Protein AF-A0A242K3L4-F1 (afdb_monomer_lite)

pLDDT: mean 84.16, std 8.37, range [56.06, 94.12]

Secondary structure (DSSP, 8-state):
--HHHHHHHHHTTHHHHHHHHTS----HHHHHHHHHHHHHHHHHHHHH---HHHHHHHHHHHHHHHHHHHHHHHHTSTT-----TTHHHHHHTTHHHHHHHHHHHHHHHHHHH-

Sequence (114 aa):
MNFSDYKKRLDEHSPFIEALHEKWIFDIDLFEQYLADCRGLIRLIKREGPSSQTKELVCQIIDIFEYTLLTFFYHLKENDLSTIKNYEELVEKDYFETLEYGIRQLSKELIMAI

Organism: NCBI:txid1834193

Radius of gyration: 14.78 Å; chains: 1; bounding box: 43×24×40 Å

Foldseek 3Di:
DALVVLVVVVVVLVVQVCCCPVVLEHDPVSVVVVLVSLVVLLVNCVVPPDDPSLVVVLVVLLVVLVVVVVLVVLCPDPDRPRPSPCVVVCVVVVVVVVSVVSSVVSNVSSVVSD

Structure (mmCIF, N/CA/C/O backbone):
data_AF-A0A242K3L4-F1
#
_entry.id   AF-A0A242K3L4-F1
#
loop_
_atom_site.group_PDB
_atom_site.id
_atom_site.type_symbol
_atom_site.label_atom_id
_atom_site.label_alt_id
_atom_site.label_comp_id
_atom_site.label_asym_id
_atom_site.label_entity_id
_atom_site.label_seq_id
_atom_site.pdbx_PDB_ins_code
_atom_site.Cartn_x
_atom_site.Cartn_y
_atom_site.Cartn_z
_atom_site.occupancy
_atom_site.B_iso_or_equiv
_atom_site.auth_seq_id
_atom_site.auth_comp_id
_atom_site.auth_asym_id
_atom_site.auth_atom_id
_atom_site.pdbx_PDB_model_num
ATOM 1 N N . MET A 1 1 ? -17.917 -6.241 8.202 1.00 67.56 1 MET A N 1
ATOM 2 C CA . MET A 1 1 ? -16.449 -6.301 8.269 1.00 67.56 1 MET A CA 1
ATOM 3 C C . MET A 1 1 ? -15.997 -5.403 9.403 1.00 67.56 1 MET A C 1
ATOM 5 O O . MET A 1 1 ? -16.412 -4.245 9.422 1.00 67.56 1 MET A O 1
ATOM 9 N N . ASN A 1 2 ? -15.275 -5.970 10.365 1.00 79.56 2 ASN A N 1
ATOM 10 C CA . ASN A 1 2 ? -14.765 -5.315 11.575 1.00 79.56 2 ASN A CA 1
ATOM 11 C C . ASN A 1 2 ? -13.240 -5.072 11.461 1.00 79.56 2 ASN A C 1
ATOM 13 O O . ASN A 1 2 ? -12.636 -5.391 10.437 1.00 79.56 2 ASN A O 1
ATOM 17 N N . PHE A 1 3 ? -12.598 -4.515 12.494 1.00 79.69 3 PHE A N 1
ATOM 18 C CA . PHE A 1 3 ? -11.151 -4.239 12.471 1.00 79.69 3 PHE A CA 1
ATOM 19 C C . PHE A 1 3 ? -10.274 -5.499 12.392 1.00 79.69 3 PHE A C 1
ATOM 21 O O . PHE A 1 3 ? -9.214 -5.463 11.772 1.00 79.69 3 PHE A O 1
ATOM 28 N N . SER A 1 4 ? -10.716 -6.619 12.972 1.00 80.56 4 SER A N 1
ATOM 29 C CA . SER A 1 4 ? -9.999 -7.897 12.885 1.00 80.56 4 SER A CA 1
ATOM 30 C C . SER A 1 4 ? -9.985 -8.443 11.458 1.00 80.56 4 SER A C 1
ATOM 32 O O . SER A 1 4 ? -8.972 -8.987 11.028 1.00 80.56 4 SER A O 1
ATOM 34 N N . ASP A 1 5 ? -11.082 -8.271 10.717 1.00 80.94 5 ASP A N 1
ATOM 35 C CA . ASP A 1 5 ? -11.159 -8.665 9.309 1.00 80.94 5 ASP A CA 1
ATOM 36 C C . ASP A 1 5 ? -10.180 -7.846 8.449 1.00 80.94 5 ASP A C 1
ATOM 38 O O . ASP A 1 5 ? -9.535 -8.396 7.561 1.00 80.94 5 ASP A O 1
ATOM 42 N N . TYR A 1 6 ? -10.025 -6.543 8.725 1.00 78.50 6 TYR A N 1
ATOM 43 C CA . TYR A 1 6 ? -9.046 -5.705 8.019 1.00 78.50 6 TYR A CA 1
ATOM 44 C C . TYR A 1 6 ? -7.606 -6.044 8.387 1.00 78.50 6 TYR A C 1
ATOM 46 O O . TYR A 1 6 ? -6.772 -6.075 7.493 1.00 78.50 6 TYR A O 1
ATOM 54 N N . LYS A 1 7 ? -7.315 -6.342 9.661 1.00 77.75 7 LYS A N 1
ATOM 55 C CA . LYS A 1 7 ? -5.986 -6.827 10.062 1.00 77.75 7 LYS A CA 1
ATOM 56 C C . LYS A 1 7 ? -5.612 -8.080 9.272 1.00 77.75 7 LYS A C 1
ATOM 58 O O . LYS A 1 7 ? -4.569 -8.110 8.640 1.00 77.75 7 LYS A O 1
ATOM 63 N N . LYS A 1 8 ? -6.529 -9.049 9.204 1.00 81.44 8 LYS A N 1
ATOM 64 C CA . LYS A 1 8 ? -6.327 -10.270 8.422 1.00 81.44 8 LYS A CA 1
ATOM 65 C C . LYS A 1 8 ? -6.102 -9.981 6.935 1.00 81.44 8 LYS A C 1
ATOM 67 O O . LYS A 1 8 ? -5.209 -10.568 6.348 1.00 81.44 8 LYS A O 1
ATOM 72 N N . ARG A 1 9 ? -6.874 -9.073 6.331 1.00 76.19 9 ARG A N 1
ATOM 73 C CA . ARG A 1 9 ? -6.670 -8.687 4.925 1.00 76.19 9 ARG A CA 1
ATOM 74 C C . ARG A 1 9 ? -5.332 -7.990 4.689 1.00 76.19 9 ARG A C 1
ATOM 76 O O . ARG A 1 9 ? -4.706 -8.243 3.675 1.00 76.19 9 ARG A O 1
ATOM 83 N N . LEU A 1 10 ? -4.882 -7.138 5.610 1.00 70.94 10 LEU A N 1
ATOM 84 C CA . LEU A 1 10 ? -3.555 -6.516 5.536 1.00 70.94 10 LEU A CA 1
ATOM 85 C C . LEU A 1 10 ? -2.443 -7.566 5.652 1.00 70.94 10 LEU A C 1
ATOM 87 O O . LEU A 1 10 ? -1.493 -7.516 4.878 1.00 70.94 10 LEU A O 1
ATOM 91 N N . ASP A 1 11 ? -2.607 -8.568 6.517 1.00 74.38 11 ASP A N 1
ATOM 92 C CA . ASP A 1 11 ? -1.695 -9.716 6.581 1.00 74.38 11 ASP A CA 1
ATOM 93 C C . ASP A 1 11 ? -1.745 -10.554 5.282 1.00 74.38 11 ASP A C 1
ATOM 95 O O . ASP A 1 11 ? -0.719 -11.037 4.804 1.00 74.38 11 ASP A O 1
ATOM 99 N N . GLU A 1 12 ? -2.920 -10.681 4.653 1.00 73.19 12 GLU A N 1
ATOM 100 C CA . GLU A 1 12 ? -3.102 -11.318 3.337 1.00 73.19 12 GLU A CA 1
ATOM 101 C C . GLU A 1 12 ? -2.429 -10.541 2.192 1.00 73.19 12 GLU A C 1
ATOM 103 O O . GLU A 1 12 ? -2.263 -11.113 1.118 1.00 73.19 12 GLU A O 1
ATOM 108 N N . HIS A 1 13 ? -1.990 -9.294 2.414 1.00 66.06 13 HIS A N 1
ATOM 109 C CA . HIS A 1 13 ? -1.170 -8.511 1.477 1.00 66.06 13 HIS A CA 1
ATOM 110 C C . HIS A 1 13 ? 0.342 -8.716 1.661 1.00 66.06 13 HIS A C 1
ATOM 112 O O . HIS A 1 13 ? 1.136 -8.146 0.910 1.00 66.06 13 HIS A O 1
ATOM 118 N N . SER A 1 14 ? 0.758 -9.611 2.567 1.00 66.69 14 SER A N 1
ATOM 119 C CA . SER A 1 14 ? 2.124 -10.160 2.605 1.00 66.69 14 SER A CA 1
ATOM 120 C C . SER A 1 14 ? 2.670 -10.571 1.222 1.00 66.69 14 SER A C 1
ATOM 122 O O . SER A 1 14 ? 3.858 -10.354 0.998 1.00 66.69 14 SER A O 1
ATOM 124 N N . PRO A 1 15 ? 1.872 -11.095 0.265 1.00 73.88 15 PRO A N 1
ATOM 125 C CA . PRO A 1 15 ? 2.342 -11.407 -1.083 1.00 73.88 15 PRO A CA 1
ATOM 126 C C . PRO A 1 15 ? 2.788 -10.190 -1.908 1.00 73.88 15 PRO A C 1
ATOM 128 O O . PRO A 1 15 ? 3.694 -10.344 -2.722 1.00 73.88 15 PRO A O 1
ATOM 131 N N . PHE A 1 16 ? 2.214 -8.992 -1.708 1.00 82.12 16 PHE A N 1
ATOM 132 C CA . PHE A 1 16 ? 2.686 -7.769 -2.380 1.00 82.12 16 PHE A CA 1
ATOM 133 C C . PHE A 1 16 ? 4.081 -7.384 -1.879 1.00 82.12 16 PHE A C 1
ATOM 135 O O . PHE A 1 16 ? 4.994 -7.169 -2.675 1.00 82.12 16 PHE A O 1
ATOM 142 N N . ILE A 1 17 ? 4.262 -7.354 -0.555 1.00 82.88 17 ILE A N 1
ATOM 143 C CA . ILE A 1 17 ? 5.559 -7.043 0.057 1.00 82.88 17 ILE A CA 1
ATOM 144 C C . ILE A 1 17 ? 6.592 -8.115 -0.288 1.00 82.88 17 ILE A C 1
ATOM 146 O O . ILE A 1 17 ? 7.721 -7.775 -0.617 1.00 82.88 17 ILE A O 1
ATOM 150 N N . GLU A 1 18 ? 6.210 -9.393 -0.294 1.00 83.94 18 GLU A N 1
ATOM 151 C CA . GLU A 1 18 ? 7.073 -10.491 -0.741 1.00 83.94 18 GLU A CA 1
ATOM 152 C C . GLU A 1 18 ? 7.472 -10.324 -2.216 1.00 83.94 18 GLU A C 1
ATOM 154 O O . GLU A 1 18 ? 8.644 -10.469 -2.562 1.00 83.94 18 GLU A O 1
ATOM 159 N N . ALA A 1 19 ? 6.527 -9.995 -3.103 1.00 84.25 19 ALA A N 1
ATOM 160 C CA . ALA A 1 19 ? 6.823 -9.756 -4.514 1.00 84.25 19 ALA A CA 1
ATOM 161 C C . ALA A 1 19 ? 7.805 -8.590 -4.699 1.00 84.25 19 ALA A C 1
ATOM 163 O O . ALA A 1 19 ? 8.770 -8.715 -5.460 1.00 84.25 19 ALA A O 1
ATOM 164 N N . LEU A 1 20 ? 7.609 -7.500 -3.957 1.00 86.31 20 LEU A N 1
ATOM 165 C CA . LEU A 1 20 ? 8.470 -6.327 -4.028 1.00 86.31 20 LEU A CA 1
ATOM 166 C C . LEU A 1 20 ? 9.860 -6.585 -3.422 1.00 86.31 20 LEU A C 1
ATOM 168 O O . LEU A 1 20 ? 10.858 -6.231 -4.044 1.00 86.31 20 LEU A O 1
ATOM 172 N N . HIS A 1 21 ? 9.934 -7.230 -2.255 1.00 84.38 21 HIS A N 1
ATOM 173 C CA . HIS A 1 21 ? 11.173 -7.435 -1.496 1.00 84.38 21 HIS A CA 1
ATOM 174 C C . HIS A 1 21 ? 12.021 -8.601 -2.018 1.00 84.38 21 HIS A C 1
ATOM 176 O O . HIS A 1 21 ? 13.222 -8.457 -2.224 1.00 84.38 21 HIS A O 1
ATOM 182 N N . GLU A 1 22 ? 11.405 -9.763 -2.247 1.00 82.62 22 GLU A N 1
ATOM 183 C CA . GLU A 1 22 ? 12.125 -11.000 -2.580 1.00 82.62 22 GLU A CA 1
ATOM 184 C C . GLU A 1 22 ? 12.292 -11.167 -4.090 1.00 82.62 22 GLU A C 1
ATOM 186 O O . GLU A 1 22 ? 13.316 -11.643 -4.590 1.00 82.62 22 GLU A O 1
ATOM 191 N N . LYS A 1 23 ? 11.254 -10.801 -4.849 1.00 86.06 23 LYS A N 1
ATOM 192 C CA . LYS A 1 23 ? 11.212 -11.031 -6.301 1.00 86.06 23 LYS A CA 1
ATOM 193 C C . LYS A 1 23 ? 11.597 -9.791 -7.091 1.00 86.06 23 LYS A C 1
ATOM 195 O O . LYS A 1 23 ? 11.870 -9.945 -8.288 1.00 86.06 23 LYS A O 1
ATOM 200 N N . TRP A 1 24 ? 11.670 -8.629 -6.440 1.00 86.38 24 TRP A N 1
ATOM 201 C CA . TRP A 1 24 ? 11.903 -7.329 -7.062 1.00 86.38 24 TRP A CA 1
ATOM 202 C C . TRP A 1 24 ? 10.898 -7.043 -8.181 1.00 86.38 24 TRP A C 1
ATOM 204 O O . TRP A 1 24 ? 11.266 -6.568 -9.250 1.00 86.38 24 TRP A O 1
ATOM 214 N N . ILE A 1 25 ? 9.632 -7.410 -7.982 1.00 89.62 25 ILE A N 1
ATOM 215 C CA . ILE A 1 25 ? 8.543 -7.178 -8.937 1.00 89.62 25 ILE A CA 1
ATOM 216 C C . ILE A 1 25 ? 7.476 -6.350 -8.243 1.00 89.62 25 ILE A C 1
ATOM 218 O O . ILE A 1 25 ? 7.022 -6.697 -7.155 1.00 89.62 25 ILE A O 1
ATOM 222 N N . PHE A 1 26 ? 7.049 -5.278 -8.901 1.00 89.81 26 PHE A N 1
ATOM 223 C CA . PHE A 1 26 ? 5.908 -4.510 -8.444 1.00 89.81 26 PHE A CA 1
ATOM 224 C C . PHE A 1 26 ? 4.623 -5.057 -9.069 1.00 89.81 26 PHE A C 1
ATOM 226 O O . PHE A 1 26 ? 4.382 -4.876 -10.264 1.00 89.81 26 PHE A O 1
ATOM 233 N N . ASP A 1 27 ? 3.804 -5.735 -8.271 1.00 89.38 27 ASP A N 1
ATOM 234 C CA . ASP A 1 27 ? 2.502 -6.240 -8.703 1.00 89.38 27 ASP A CA 1
ATOM 235 C C . ASP A 1 27 ? 1.435 -5.146 -8.544 1.00 89.38 27 ASP A C 1
ATOM 237 O O . ASP A 1 27 ? 1.023 -4.812 -7.429 1.00 89.38 27 ASP A O 1
ATOM 241 N N . ILE A 1 28 ? 1.027 -4.561 -9.674 1.00 87.75 28 ILE A N 1
ATOM 242 C CA . ILE A 1 28 ? 0.045 -3.470 -9.732 1.00 87.75 28 ILE A CA 1
ATOM 243 C C . ILE A 1 28 ? -1.297 -3.907 -9.143 1.00 87.75 28 ILE A C 1
ATOM 245 O O . ILE A 1 28 ? -1.874 -3.174 -8.342 1.00 87.75 28 ILE A O 1
ATOM 249 N N . ASP A 1 29 ? -1.786 -5.092 -9.510 1.00 87.75 29 ASP A N 1
ATOM 250 C CA . ASP A 1 29 ? -3.125 -5.546 -9.135 1.00 87.75 29 ASP A CA 1
ATOM 251 C C . ASP A 1 29 ? -3.211 -5.774 -7.621 1.00 87.75 29 ASP A C 1
ATOM 253 O O . ASP A 1 29 ? -4.164 -5.335 -6.965 1.00 87.75 29 ASP A O 1
ATOM 257 N N . LEU A 1 30 ? -2.178 -6.397 -7.039 1.00 87.81 30 LEU A N 1
ATOM 258 C CA . LEU A 1 30 ? -2.089 -6.571 -5.589 1.00 87.81 30 LEU A CA 1
ATOM 259 C C . LEU A 1 30 ? -1.979 -5.226 -4.864 1.00 87.81 30 LEU A C 1
ATOM 261 O O . LEU A 1 30 ? -2.634 -5.022 -3.838 1.00 87.81 30 LEU A O 1
ATOM 265 N N . PHE A 1 31 ? -1.201 -4.285 -5.402 1.00 88.44 31 PHE A N 1
ATOM 266 C CA . PHE A 1 31 ? -1.079 -2.962 -4.801 1.00 88.44 31 PHE A CA 1
ATOM 267 C C . PHE A 1 31 ? -2.394 -2.173 -4.854 1.00 88.44 31 PHE A C 1
ATOM 269 O O . PHE A 1 31 ? -2.808 -1.580 -3.858 1.00 88.44 31 PHE A O 1
ATOM 276 N N . GLU A 1 32 ? -3.116 -2.198 -5.972 1.00 87.19 32 GLU A N 1
ATOM 277 C CA . GLU A 1 32 ? -4.423 -1.545 -6.077 1.00 87.19 32 GLU A CA 1
ATOM 278 C C . GLU A 1 32 ? -5.452 -2.155 -5.120 1.00 87.19 32 GLU A C 1
ATOM 280 O O . GLU A 1 32 ? -6.234 -1.425 -4.493 1.00 87.19 32 GLU A O 1
ATOM 285 N N . GLN A 1 33 ? -5.417 -3.478 -4.939 1.00 87.81 33 GLN A N 1
ATOM 286 C CA . GLN A 1 33 ? -6.243 -4.162 -3.951 1.00 87.81 33 GLN A CA 1
ATOM 287 C C . GLN A 1 33 ? -5.889 -3.726 -2.520 1.00 87.81 33 GLN A C 1
ATOM 289 O O . GLN A 1 33 ? -6.790 -3.459 -1.717 1.00 87.81 33 GLN A O 1
ATOM 294 N N . TYR A 1 34 ? -4.599 -3.568 -2.216 1.00 88.69 34 TYR A N 1
ATOM 295 C CA . TYR A 1 34 ? -4.124 -3.029 -0.942 1.00 88.69 34 TYR A CA 1
ATOM 296 C C . TYR A 1 34 ? -4.645 -1.604 -0.685 1.00 88.69 34 TYR A C 1
ATOM 298 O O . TYR A 1 34 ? -5.189 -1.313 0.387 1.00 88.69 34 TYR A O 1
ATOM 306 N N . LEU A 1 35 ? -4.582 -0.715 -1.685 1.00 89.06 35 LEU A N 1
ATOM 307 C CA . LEU A 1 35 ? -5.130 0.645 -1.578 1.00 89.06 35 LEU A CA 1
ATOM 308 C C . LEU A 1 35 ? -6.652 0.640 -1.361 1.00 89.06 35 LEU A C 1
ATOM 310 O O . LEU A 1 35 ? -7.181 1.452 -0.592 1.00 89.06 35 LEU A O 1
ATOM 314 N N . ALA A 1 36 ? -7.380 -0.260 -2.026 1.00 89.00 36 ALA A N 1
ATOM 315 C CA . ALA A 1 36 ? -8.821 -0.409 -1.843 1.00 89.00 36 ALA A CA 1
ATOM 316 C C . ALA A 1 36 ? -9.179 -0.832 -0.407 1.00 89.00 36 ALA A C 1
ATOM 318 O O . ALA A 1 36 ? -10.144 -0.307 0.168 1.00 89.00 36 ALA A O 1
ATOM 319 N N . ASP A 1 37 ? -8.375 -1.707 0.194 1.00 89.06 37 ASP A N 1
ATOM 320 C CA . ASP A 1 37 ? -8.545 -2.152 1.576 1.00 89.06 37 ASP A CA 1
ATOM 321 C C . ASP A 1 37 ? -8.228 -1.043 2.579 1.00 89.06 37 ASP A C 1
ATOM 323 O O . ASP A 1 37 ? -9.012 -0.823 3.507 1.00 89.06 37 ASP A O 1
ATOM 327 N N . CY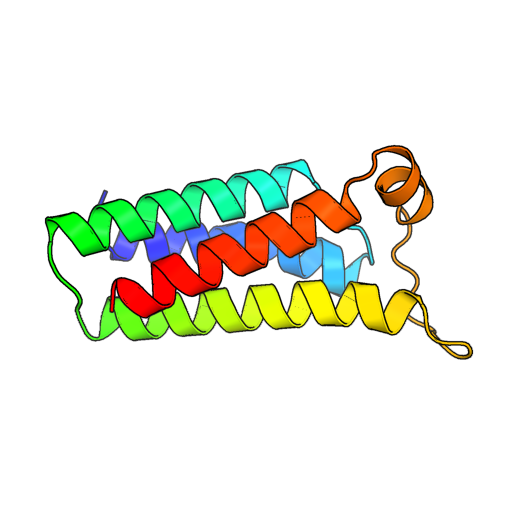S A 1 38 ? -7.186 -0.244 2.332 1.00 90.94 38 CYS A N 1
ATOM 328 C CA . CYS A 1 38 ? -6.895 0.960 3.116 1.00 90.94 38 CYS A CA 1
ATOM 329 C C . CYS A 1 38 ? -8.079 1.947 3.108 1.00 90.94 38 CYS A C 1
ATOM 331 O O . CYS A 1 38 ? -8.498 2.442 4.157 1.00 90.94 38 CYS A O 1
ATOM 333 N N . ARG A 1 39 ? -8.701 2.185 1.942 1.00 91.44 39 ARG A N 1
ATOM 334 C CA . ARG A 1 39 ? -9.930 3.005 1.836 1.00 91.44 39 ARG A CA 1
ATOM 335 C C . ARG A 1 39 ? -11.094 2.397 2.611 1.00 91.44 39 ARG A C 1
ATOM 337 O O . ARG A 1 39 ? -11.911 3.118 3.189 1.00 91.44 39 ARG A O 1
ATOM 344 N N . GLY A 1 40 ? -11.197 1.073 2.605 1.00 90.94 40 GLY A N 1
ATOM 345 C CA . GLY A 1 40 ? -12.160 0.338 3.410 1.00 90.94 40 GLY A CA 1
ATOM 346 C C . GLY A 1 40 ? -11.980 0.590 4.907 1.00 90.94 40 GLY A C 1
ATOM 347 O O . GLY A 1 40 ? -12.959 0.904 5.593 1.00 90.94 40 GLY A O 1
ATOM 348 N N . LEU A 1 41 ? -10.739 0.517 5.389 1.00 91.00 41 LEU A N 1
ATOM 349 C CA . LEU A 1 41 ? -10.385 0.791 6.777 1.00 91.00 41 LEU A CA 1
ATOM 350 C C . LEU A 1 41 ? -10.727 2.236 7.163 1.00 91.00 41 LEU A C 1
ATOM 352 O O . LEU A 1 41 ? -11.380 2.440 8.181 1.00 91.00 41 LEU A O 1
ATOM 356 N N . ILE A 1 42 ? -10.397 3.230 6.330 1.00 92.50 42 ILE A N 1
ATOM 357 C CA . ILE A 1 42 ? -10.761 4.640 6.581 1.00 92.50 42 ILE A CA 1
ATOM 358 C C . ILE A 1 42 ? -12.273 4.792 6.783 1.00 92.50 42 ILE A C 1
ATOM 360 O O . ILE A 1 42 ? -12.717 5.467 7.713 1.00 92.50 42 ILE A O 1
ATOM 364 N N . ARG A 1 43 ? -13.091 4.161 5.929 1.00 93.56 43 ARG A N 1
ATOM 365 C CA . ARG A 1 43 ? -14.557 4.199 6.070 1.00 93.56 43 ARG A CA 1
ATOM 366 C C . ARG A 1 43 ? -15.026 3.558 7.373 1.00 93.56 43 ARG A C 1
ATOM 368 O O . ARG A 1 43 ? -15.965 4.061 7.984 1.00 93.56 43 ARG A O 1
ATOM 375 N N . LEU A 1 44 ? -14.389 2.464 7.788 1.00 90.62 44 LEU A N 1
ATOM 376 C CA . LEU A 1 44 ? -14.690 1.798 9.051 1.00 90.62 44 LEU A CA 1
ATOM 377 C C . LEU A 1 44 ? -14.355 2.700 10.244 1.00 90.62 44 LEU A C 1
ATOM 379 O O . LEU A 1 44 ? -15.214 2.906 11.096 1.00 90.62 44 LEU A O 1
ATOM 383 N N . ILE A 1 45 ? -13.163 3.303 10.251 1.00 93.06 45 ILE A N 1
ATOM 384 C CA . ILE A 1 45 ? -12.721 4.236 11.296 1.00 93.06 45 ILE A CA 1
ATOM 385 C C . ILE A 1 45 ? -13.678 5.431 11.391 1.00 93.06 45 ILE A C 1
ATOM 387 O O . ILE A 1 45 ? -14.135 5.770 12.477 1.00 93.06 45 ILE A O 1
ATOM 391 N N . LYS A 1 46 ? -14.064 6.033 10.257 1.00 91.31 46 LYS A N 1
ATOM 392 C CA . LYS A 1 46 ? -15.026 7.151 10.230 1.00 91.31 46 LYS A CA 1
ATOM 393 C C . LYS A 1 46 ? -16.401 6.774 10.793 1.00 91.31 46 LYS A C 1
ATOM 395 O O . LYS A 1 46 ? -17.092 7.640 11.320 1.00 91.31 46 LYS A O 1
ATOM 400 N N . ARG A 1 47 ? -16.817 5.509 10.657 1.00 93.19 47 ARG A N 1
ATOM 401 C CA . ARG A 1 47 ? -18.118 5.019 11.135 1.00 93.19 47 ARG A CA 1
ATOM 402 C C . ARG A 1 47 ? -18.100 4.647 12.615 1.00 93.19 47 ARG A C 1
ATOM 404 O O . ARG A 1 47 ? -19.065 4.931 13.314 1.00 93.19 47 ARG A O 1
ATOM 411 N N . GLU A 1 48 ? -17.057 3.956 13.060 1.00 91.56 48 GLU A N 1
ATOM 412 C CA . GLU A 1 48 ? -16.999 3.328 14.390 1.00 91.56 48 GLU A CA 1
ATOM 413 C C . GLU A 1 48 ? -16.150 4.120 15.392 1.00 91.56 48 GLU A C 1
ATOM 415 O O . GLU A 1 48 ? -16.218 3.869 16.592 1.00 91.56 48 GLU A O 1
ATOM 420 N N . GLY A 1 49 ? -15.407 5.117 14.911 1.00 90.25 49 GLY A N 1
ATOM 421 C CA . GLY A 1 49 ? -14.438 5.877 15.686 1.00 90.25 49 GLY A CA 1
ATOM 422 C C . GLY A 1 49 ? -13.068 5.189 15.743 1.00 90.25 49 GLY A C 1
ATOM 423 O O . GLY A 1 49 ? -12.950 3.981 15.510 1.00 90.25 49 GLY A O 1
ATOM 424 N N . PRO A 1 50 ? -12.003 5.952 16.036 1.00 90.88 50 PRO A N 1
ATOM 425 C CA . PRO A 1 50 ? -10.667 5.398 16.184 1.00 90.88 50 PRO A CA 1
ATOM 426 C C . PRO A 1 50 ? -10.527 4.597 17.484 1.00 90.88 50 PRO A C 1
ATOM 428 O O . PRO A 1 50 ? -11.140 4.898 18.508 1.00 90.88 50 PRO A O 1
ATOM 431 N N . SER A 1 51 ? -9.662 3.588 17.456 1.00 86.81 51 SER A N 1
ATOM 432 C CA . SER A 1 51 ? -9.272 2.772 18.605 1.00 86.81 51 SER A CA 1
ATOM 433 C C . SER A 1 51 ? -7.748 2.613 18.674 1.00 86.81 51 SER A C 1
ATOM 435 O O . SER A 1 51 ? -7.011 3.029 17.779 1.00 86.81 51 SER A O 1
ATOM 437 N N . SER A 1 52 ? -7.234 2.000 19.740 1.00 85.56 52 SER A N 1
ATOM 438 C CA . SER A 1 52 ? -5.810 1.636 19.805 1.00 85.56 52 SER A CA 1
ATOM 439 C C . SER A 1 52 ? -5.412 0.695 18.663 1.00 85.56 52 SER A C 1
ATOM 441 O O . SER A 1 52 ? -4.351 0.870 18.070 1.00 85.56 52 SER A O 1
ATOM 443 N N . GLN A 1 53 ? -6.295 -0.240 18.300 1.00 84.81 53 GLN A N 1
ATOM 444 C CA . GLN A 1 53 ? -6.076 -1.172 17.197 1.00 84.81 53 GLN A CA 1
ATOM 445 C C . GLN A 1 53 ? -6.004 -0.450 15.846 1.00 84.81 53 GLN A C 1
ATOM 447 O O . GLN A 1 53 ? -5.188 -0.809 15.005 1.00 84.81 53 GLN A O 1
ATOM 452 N N . THR A 1 54 ? -6.811 0.592 15.621 1.00 88.12 54 THR A N 1
ATOM 453 C CA . THR A 1 54 ? -6.752 1.332 14.349 1.00 88.12 54 THR A CA 1
ATOM 454 C C . THR A 1 54 ? -5.460 2.116 14.208 1.00 88.12 54 THR A C 1
ATOM 456 O O . THR A 1 54 ? -4.951 2.224 13.100 1.00 88.12 54 THR A O 1
ATOM 459 N N . LYS A 1 55 ? -4.904 2.631 15.311 1.00 87.75 55 LYS A N 1
ATOM 460 C CA . LYS A 1 55 ? -3.607 3.320 15.293 1.00 87.75 55 LYS A CA 1
ATOM 461 C C . LYS A 1 55 ? -2.478 2.379 14.880 1.00 87.75 55 LYS A C 1
ATOM 463 O O . LYS A 1 55 ? -1.697 2.741 14.012 1.00 87.75 55 LYS A O 1
ATOM 468 N N . GLU A 1 56 ? -2.441 1.168 15.438 1.00 88.62 56 GLU A N 1
ATOM 469 C CA . GLU A 1 56 ? -1.469 0.132 15.050 1.00 88.62 56 GLU A CA 1
ATOM 470 C C . GLU A 1 56 ? -1.569 -0.201 13.554 1.00 88.62 56 GLU A C 1
ATOM 472 O O . GLU A 1 56 ? -0.559 -0.195 12.854 1.00 88.62 56 GLU A O 1
ATOM 477 N N . LEU A 1 57 ? -2.790 -0.419 13.050 1.00 88.94 57 LEU A N 1
ATOM 478 C CA . LEU A 1 57 ? -3.020 -0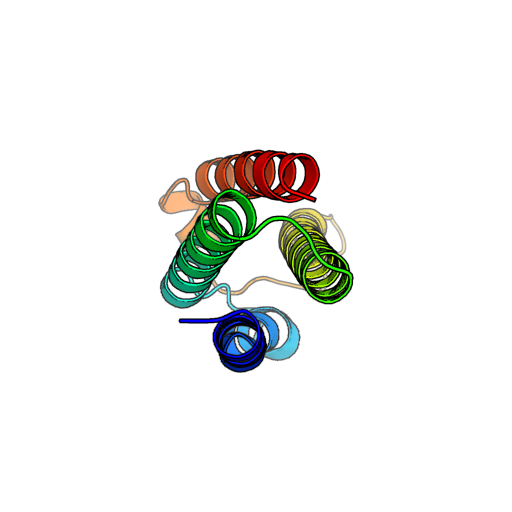.725 11.634 1.00 88.94 57 LEU A CA 1
ATOM 479 C C . LEU A 1 57 ? -2.613 0.434 10.718 1.00 88.94 57 LEU A C 1
ATOM 481 O O . LEU A 1 57 ? -2.007 0.207 9.678 1.00 88.94 57 LEU A O 1
ATOM 485 N N . VAL A 1 58 ? -2.919 1.679 11.098 1.00 91.25 58 VAL A N 1
ATOM 486 C CA . VAL A 1 58 ? -2.496 2.852 10.324 1.00 91.25 58 VAL A CA 1
ATOM 487 C C . VAL A 1 58 ? -0.975 2.957 10.283 1.00 91.25 58 VAL A C 1
ATOM 489 O O . VAL A 1 58 ? -0.441 3.164 9.201 1.00 91.25 58 VAL A O 1
ATOM 492 N N . CYS A 1 59 ? -0.273 2.767 11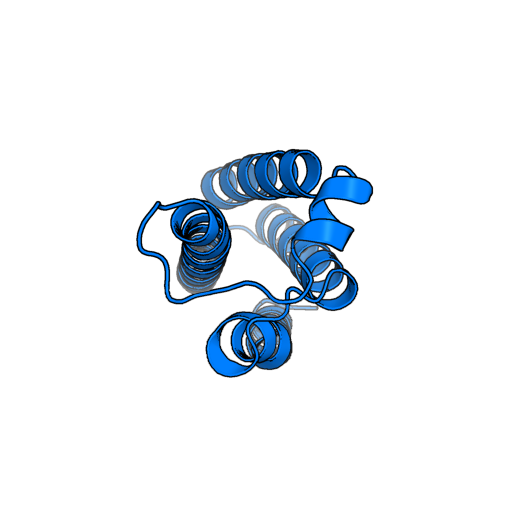.403 1.00 90.44 59 CYS A N 1
ATOM 493 C CA . CYS A 1 59 ? 1.192 2.766 11.413 1.00 90.44 59 CYS A CA 1
ATOM 494 C C . CYS A 1 59 ? 1.767 1.712 10.457 1.00 90.44 59 CYS A C 1
ATOM 496 O O . CYS A 1 59 ? 2.578 2.062 9.609 1.00 90.44 59 CYS A O 1
ATOM 498 N N . GLN A 1 60 ? 1.270 0.472 10.505 1.00 89.00 60 GLN A N 1
ATOM 499 C CA . GLN A 1 60 ? 1.702 -0.594 9.588 1.00 89.00 60 GLN A CA 1
ATOM 500 C C . GLN A 1 60 ? 1.478 -0.226 8.116 1.00 89.00 60 GLN A C 1
ATOM 502 O O . GLN A 1 60 ? 2.329 -0.491 7.268 1.00 89.00 60 GLN A O 1
ATOM 507 N N . ILE A 1 61 ? 0.349 0.420 7.803 1.00 91.31 61 ILE A N 1
ATOM 508 C CA . ILE A 1 61 ? 0.071 0.871 6.437 1.00 91.31 61 ILE A CA 1
ATOM 509 C C . ILE A 1 61 ? 1.062 1.947 5.991 1.00 91.31 61 ILE A C 1
ATOM 511 O O . ILE A 1 61 ? 1.539 1.901 4.856 1.00 91.31 61 ILE A O 1
ATOM 515 N N . ILE A 1 62 ? 1.373 2.903 6.869 1.00 92.31 62 ILE A N 1
ATOM 516 C CA . ILE A 1 62 ? 2.352 3.954 6.582 1.00 92.31 62 ILE A CA 1
ATOM 517 C C . ILE A 1 62 ? 3.746 3.357 6.363 1.00 92.31 62 ILE A C 1
ATOM 519 O O . ILE A 1 62 ? 4.396 3.741 5.394 1.00 92.31 62 ILE A O 1
ATOM 523 N N . ASP A 1 63 ? 4.163 2.382 7.173 1.00 90.12 63 ASP A N 1
ATOM 524 C CA . ASP A 1 63 ? 5.455 1.702 7.011 1.00 90.12 63 ASP A CA 1
ATOM 525 C C . ASP A 1 63 ? 5.548 0.995 5.645 1.00 90.12 63 ASP A C 1
ATOM 527 O O . ASP A 1 63 ? 6.560 1.086 4.948 1.00 90.12 63 ASP A O 1
ATOM 531 N N . ILE A 1 64 ? 4.464 0.345 5.205 1.00 90.25 64 ILE A N 1
ATOM 532 C CA . ILE A 1 64 ? 4.373 -0.286 3.878 1.00 90.25 64 ILE A CA 1
ATOM 533 C C . ILE A 1 64 ? 4.468 0.750 2.752 1.00 90.25 64 ILE A C 1
ATOM 535 O O . ILE A 1 64 ? 5.160 0.529 1.753 1.00 90.25 64 ILE A O 1
ATOM 539 N N . PHE A 1 65 ? 3.784 1.884 2.888 1.00 92.00 65 PHE A N 1
ATOM 540 C CA . PHE A 1 65 ? 3.859 2.970 1.914 1.00 92.00 65 PHE A CA 1
ATOM 541 C C . PHE A 1 65 ? 5.258 3.579 1.828 1.00 92.00 65 PHE A C 1
ATOM 543 O O . PHE A 1 65 ? 5.750 3.809 0.723 1.00 92.00 65 PHE A O 1
ATOM 550 N N . GLU A 1 66 ? 5.911 3.805 2.968 1.00 89.69 66 GLU A N 1
ATOM 551 C CA . GLU A 1 66 ? 7.291 4.283 3.019 1.00 89.69 66 GLU A CA 1
ATOM 552 C C . GLU A 1 66 ? 8.235 3.286 2.343 1.00 89.69 66 GLU A C 1
ATOM 554 O O . GLU A 1 66 ? 8.990 3.672 1.451 1.00 89.69 66 GLU A O 1
ATOM 559 N N . TYR A 1 67 ? 8.135 2.000 2.687 1.00 88.44 67 TYR A N 1
ATOM 560 C CA . TYR A 1 67 ? 8.930 0.942 2.068 1.00 88.44 67 TYR A CA 1
ATOM 561 C C . TYR A 1 67 ? 8.743 0.892 0.544 1.00 88.44 67 TYR A C 1
ATOM 563 O O . TYR A 1 67 ? 9.718 0.828 -0.212 1.00 88.44 67 TYR A O 1
ATOM 571 N N . THR A 1 68 ? 7.492 0.984 0.087 1.00 88.44 68 THR A N 1
ATOM 572 C CA . THR A 1 68 ? 7.152 1.012 -1.338 1.00 88.44 68 THR A CA 1
ATOM 573 C C . THR A 1 68 ? 7.829 2.190 -2.036 1.00 88.44 68 THR A C 1
ATOM 575 O O . THR A 1 68 ? 8.564 1.985 -2.998 1.00 88.44 68 THR A O 1
ATOM 578 N N . LEU A 1 69 ? 7.660 3.417 -1.530 1.00 87.69 69 LEU A N 1
ATOM 579 C CA . LEU A 1 69 ? 8.275 4.609 -2.124 1.00 87.69 69 LEU A CA 1
ATOM 580 C C . LEU A 1 69 ? 9.806 4.534 -2.114 1.00 87.69 69 LEU A C 1
ATOM 582 O O . LEU A 1 69 ? 10.442 4.838 -3.123 1.00 87.69 69 LEU A O 1
ATOM 586 N N . LEU A 1 70 ? 10.408 4.102 -1.002 1.00 85.31 70 LEU A N 1
ATOM 587 C CA . LEU A 1 70 ? 11.860 3.960 -0.883 1.00 85.31 70 LEU A CA 1
ATOM 588 C C . LEU A 1 70 ? 12.423 2.980 -1.911 1.00 85.31 70 LEU A C 1
ATOM 590 O O . LEU A 1 70 ? 13.467 3.260 -2.493 1.00 85.31 70 LEU A O 1
ATOM 594 N N . THR A 1 71 ? 11.723 1.878 -2.183 1.00 84.56 71 THR A N 1
ATOM 595 C CA . THR A 1 71 ? 12.162 0.884 -3.173 1.00 84.56 71 THR A CA 1
ATOM 596 C C . THR A 1 71 ? 12.237 1.496 -4.574 1.00 84.56 71 THR A C 1
ATOM 598 O O . THR A 1 71 ? 13.217 1.288 -5.283 1.00 84.56 71 THR A O 1
ATOM 601 N N . PHE A 1 72 ? 11.274 2.344 -4.946 1.00 81.38 72 PHE A N 1
ATOM 602 C CA . PHE A 1 72 ? 11.318 3.069 -6.221 1.00 81.38 72 PHE A CA 1
ATOM 603 C C . PHE A 1 72 ? 12.364 4.191 -6.248 1.00 81.38 72 PHE A C 1
ATOM 605 O O . PHE A 1 72 ? 13.007 4.402 -7.271 1.00 81.38 72 PHE A O 1
ATOM 612 N N . PHE A 1 73 ? 12.563 4.926 -5.150 1.00 78.25 73 PHE A N 1
ATOM 613 C CA . PHE A 1 73 ? 13.587 5.977 -5.113 1.00 78.25 73 PHE A CA 1
ATOM 614 C C . PHE A 1 73 ? 15.008 5.410 -5.123 1.00 78.25 73 PHE A C 1
ATOM 616 O O . PHE A 1 73 ? 15.907 6.024 -5.699 1.00 78.25 73 PHE A O 1
ATOM 623 N N . TYR A 1 74 ? 15.231 4.263 -4.479 1.00 76.06 74 TYR A N 1
ATOM 624 C CA . TYR A 1 74 ? 16.526 3.594 -4.508 1.00 76.06 74 TYR A CA 1
ATOM 625 C C . TYR A 1 74 ? 16.817 2.973 -5.870 1.00 76.06 74 TYR A C 1
ATOM 627 O O . TYR A 1 74 ? 17.953 3.141 -6.312 1.00 76.06 74 TYR A O 1
ATOM 635 N N . HIS A 1 75 ? 15.792 2.465 -6.574 1.00 72.12 75 HIS A N 1
ATOM 636 C CA . HIS A 1 75 ? 15.883 2.001 -7.967 1.00 72.12 75 HIS A CA 1
ATOM 637 C C . HIS A 1 75 ? 16.610 2.976 -8.904 1.00 72.12 75 HIS A C 1
ATOM 639 O O . HIS A 1 75 ? 17.286 2.576 -9.848 1.00 72.12 75 HIS A O 1
ATOM 645 N N . LEU A 1 76 ? 16.483 4.276 -8.633 1.00 67.31 76 LEU A N 1
ATOM 646 C CA . LEU A 1 76 ? 17.008 5.357 -9.462 1.00 67.31 76 LEU A CA 1
ATOM 647 C C . LEU A 1 76 ? 18.420 5.829 -9.072 1.00 67.31 76 LEU A C 1
ATOM 649 O O . LEU A 1 76 ? 18.912 6.810 -9.634 1.00 67.31 76 LEU A O 1
ATOM 653 N N . LYS A 1 77 ? 19.089 5.193 -8.100 1.00 70.94 77 LYS A N 1
ATOM 654 C CA . LYS A 1 77 ? 20.438 5.599 -7.672 1.00 70.94 77 LYS A CA 1
ATOM 655 C C . LYS A 1 77 ? 21.528 4.974 -8.543 1.00 70.94 77 LYS A C 1
ATOM 657 O O . LYS A 1 77 ? 21.484 3.792 -8.853 1.00 70.94 77 LYS A O 1
ATOM 662 N N . GLU A 1 78 ? 22.585 5.745 -8.819 1.00 58.09 78 GLU A N 1
ATOM 663 C CA . GLU A 1 78 ? 23.730 5.360 -9.674 1.00 58.09 78 GLU A CA 1
ATOM 664 C C . GLU A 1 78 ? 24.479 4.071 -9.260 1.00 58.09 78 GLU A C 1
ATOM 666 O O . GLU A 1 78 ? 25.307 3.586 -10.023 1.00 58.09 78 GLU A O 1
ATOM 671 N N . ASN A 1 79 ? 24.203 3.498 -8.083 1.00 60.38 79 ASN A N 1
ATOM 672 C CA . ASN A 1 79 ? 24.824 2.263 -7.583 1.00 60.38 79 ASN A CA 1
ATOM 673 C C . ASN A 1 79 ? 23.792 1.241 -7.087 1.00 60.38 79 ASN A C 1
ATOM 675 O O . ASN A 1 79 ? 24.091 0.460 -6.179 1.00 60.38 79 ASN A O 1
ATOM 679 N N . ASP A 1 80 ? 22.562 1.291 -7.594 1.00 63.69 80 ASP A N 1
ATOM 680 C CA . ASP A 1 80 ? 21.531 0.417 -7.064 1.00 63.69 80 ASP A CA 1
ATOM 681 C C . ASP A 1 80 ? 21.676 -1.035 -7.538 1.00 63.69 80 ASP A C 1
ATOM 683 O O . ASP A 1 80 ? 21.821 -1.330 -8.723 1.00 63.69 80 ASP A O 1
ATOM 687 N N . LEU A 1 81 ? 21.628 -1.949 -6.570 1.00 56.06 81 LEU A N 1
ATOM 688 C CA . LEU A 1 81 ? 21.602 -3.399 -6.777 1.00 56.06 81 LEU A CA 1
ATOM 689 C C . LEU A 1 81 ? 20.160 -3.944 -6.767 1.00 56.06 81 LEU A C 1
ATOM 691 O O . LEU A 1 81 ? 19.948 -5.137 -6.976 1.00 56.06 81 LEU A O 1
ATOM 695 N N . SER A 1 82 ? 19.184 -3.068 -6.517 1.00 60.62 82 SER A N 1
ATOM 696 C CA . SER A 1 82 ? 17.774 -3.360 -6.264 1.00 60.62 82 SER A CA 1
ATOM 697 C C . SER A 1 82 ? 16.913 -3.013 -7.483 1.00 60.62 82 SER A C 1
ATOM 699 O O . SER A 1 82 ? 16.101 -2.087 -7.501 1.00 60.62 82 SER A O 1
ATOM 701 N N . THR A 1 83 ? 17.106 -3.751 -8.573 1.00 72.50 83 THR A N 1
ATOM 702 C CA . THR A 1 83 ? 16.384 -3.489 -9.821 1.00 72.50 83 THR A CA 1
ATOM 703 C C . THR A 1 83 ? 14.949 -4.026 -9.740 1.00 72.50 83 THR A C 1
ATOM 705 O O . THR A 1 83 ? 14.750 -5.236 -9.842 1.00 72.50 83 THR A O 1
ATOM 708 N N . ILE A 1 84 ? 13.941 -3.149 -9.611 1.00 86.06 84 ILE A N 1
ATOM 709 C CA . ILE A 1 84 ? 12.537 -3.511 -9.857 1.00 86.06 84 ILE A CA 1
ATOM 710 C C . ILE A 1 84 ? 12.441 -3.984 -11.311 1.00 86.06 84 ILE A C 1
ATOM 712 O O . ILE A 1 84 ? 12.609 -3.209 -12.251 1.00 86.06 84 ILE A O 1
ATOM 716 N N . LYS A 1 85 ? 12.202 -5.278 -11.505 1.00 87.44 85 LYS A N 1
ATOM 717 C CA . LYS A 1 85 ? 12.334 -5.958 -12.798 1.00 87.44 85 LYS A CA 1
ATOM 718 C C . LYS A 1 85 ? 11.383 -5.424 -13.861 1.00 87.44 85 LYS A C 1
ATOM 720 O O . LYS A 1 85 ? 11.728 -5.443 -15.034 1.00 87.44 85 LYS A O 1
ATOM 725 N N . ASN A 1 86 ? 10.195 -4.978 -13.459 1.00 88.31 86 ASN A N 1
ATOM 726 C CA . ASN A 1 86 ? 9.176 -4.433 -14.351 1.00 88.31 86 ASN A CA 1
ATOM 727 C C . ASN A 1 86 ? 9.112 -2.897 -14.326 1.00 88.31 86 ASN A C 1
ATOM 729 O O . ASN A 1 86 ? 8.098 -2.332 -14.717 1.00 88.31 86 ASN A O 1
ATOM 733 N N . TYR A 1 87 ? 10.171 -2.207 -13.883 1.00 86.31 87 TYR A N 1
ATOM 734 C CA . TYR A 1 87 ? 10.170 -0.744 -13.770 1.00 86.31 87 TYR A CA 1
ATOM 735 C C . TYR A 1 87 ? 9.876 -0.025 -15.092 1.00 86.31 87 TYR A C 1
ATOM 737 O O . TYR A 1 87 ? 9.071 0.901 -15.109 1.00 86.31 87 TYR A O 1
ATOM 745 N N . GLU A 1 88 ? 10.465 -0.472 -16.205 1.00 84.56 88 GLU A N 1
ATOM 746 C CA . GLU A 1 88 ? 10.229 0.130 -17.528 1.00 84.56 88 GLU A CA 1
ATOM 747 C C . GLU A 1 88 ? 8.743 0.089 -17.916 1.00 84.56 88 GLU A C 1
ATOM 749 O O . GLU A 1 88 ? 8.189 1.101 -18.335 1.00 84.56 88 GLU A O 1
ATOM 754 N N . GLU A 1 89 ? 8.061 -1.033 -17.666 1.00 87.69 89 GLU A N 1
ATOM 755 C CA . GLU A 1 89 ? 6.618 -1.174 -17.905 1.00 87.69 89 GLU A CA 1
ATOM 756 C C . GLU A 1 89 ? 5.794 -0.214 -17.027 1.00 87.69 89 GLU A C 1
ATOM 758 O O . GLU A 1 89 ? 4.790 0.346 -17.469 1.00 87.69 89 GLU A O 1
ATOM 763 N N . LEU A 1 90 ? 6.216 -0.003 -15.776 1.00 85.94 90 LEU A N 1
ATOM 764 C CA . LEU A 1 90 ? 5.559 0.931 -14.856 1.00 85.94 90 LEU A CA 1
ATOM 765 C C . LEU A 1 90 ? 5.714 2.382 -15.324 1.00 85.94 90 LEU A C 1
ATOM 767 O O . LEU A 1 90 ? 4.775 3.167 -15.187 1.00 85.94 90 LEU A O 1
ATOM 771 N N . VAL A 1 91 ? 6.876 2.733 -15.884 1.00 81.94 91 VAL A N 1
ATOM 772 C CA . VAL A 1 91 ? 7.142 4.058 -16.461 1.00 81.94 91 VAL A CA 1
ATOM 773 C C . VAL A 1 91 ? 6.336 4.267 -17.741 1.00 81.94 91 VAL A C 1
ATOM 775 O O . VAL A 1 91 ? 5.709 5.311 -17.891 1.00 81.94 91 VAL A O 1
ATOM 778 N N . GLU A 1 92 ? 6.282 3.277 -18.637 1.00 84.69 92 GLU A N 1
ATOM 779 C CA . GLU A 1 92 ? 5.470 3.345 -19.863 1.00 84.69 92 GLU A CA 1
ATOM 780 C C . GLU A 1 92 ? 3.977 3.559 -19.574 1.00 84.69 92 GLU A C 1
ATOM 782 O O . GLU A 1 92 ? 3.274 4.207 -20.350 1.00 84.69 92 GLU A O 1
ATOM 787 N N . LYS A 1 93 ? 3.496 3.034 -18.443 1.00 82.56 93 LYS A N 1
ATOM 788 C CA . LYS A 1 93 ? 2.114 3.184 -17.973 1.00 82.56 93 LYS A CA 1
ATOM 789 C C . LYS A 1 93 ? 1.860 4.459 -17.164 1.00 82.56 93 LYS A C 1
ATOM 791 O O . LYS A 1 93 ? 0.744 4.625 -16.677 1.00 82.56 93 LYS A O 1
ATOM 796 N N . ASP A 1 94 ? 2.861 5.324 -16.988 1.00 80.31 94 ASP A N 1
ATOM 797 C CA . ASP A 1 94 ? 2.791 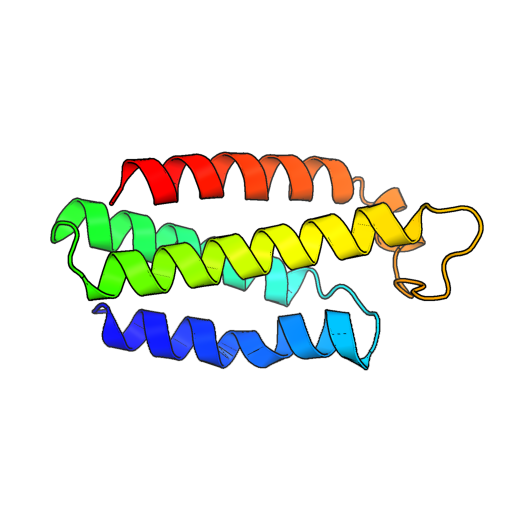6.519 -16.131 1.00 80.31 94 ASP A CA 1
ATOM 798 C C . ASP A 1 94 ? 2.329 6.199 -14.691 1.00 80.31 94 ASP A C 1
ATOM 800 O O . ASP A 1 94 ? 1.637 6.955 -14.000 1.00 80.31 94 ASP A O 1
ATOM 804 N N . TYR A 1 95 ? 2.678 4.997 -14.225 1.00 80.75 95 TYR A N 1
ATOM 805 C CA . TYR A 1 95 ? 2.143 4.460 -12.980 1.00 80.75 95 TYR A CA 1
ATOM 806 C C . TYR A 1 95 ? 2.803 5.097 -11.753 1.00 80.75 95 TYR A C 1
ATOM 808 O O . TYR A 1 95 ? 2.204 5.147 -10.681 1.00 80.75 95 TYR A O 1
ATOM 816 N N . PHE A 1 96 ? 4.026 5.618 -11.893 1.00 76.62 96 PHE A N 1
ATOM 817 C CA . PHE A 1 96 ? 4.780 6.172 -10.770 1.00 76.62 96 PHE A CA 1
ATOM 818 C C . PHE A 1 96 ? 4.138 7.438 -10.185 1.00 76.62 96 PHE A C 1
ATOM 820 O O . PHE A 1 96 ? 3.978 7.530 -8.967 1.00 76.62 96 PHE A O 1
ATOM 827 N N . GLU A 1 97 ? 3.698 8.377 -11.029 1.00 75.44 97 GLU A N 1
ATOM 828 C CA . GLU A 1 97 ? 3.002 9.586 -10.565 1.00 75.44 97 GLU A CA 1
ATOM 829 C C . GLU A 1 97 ? 1.66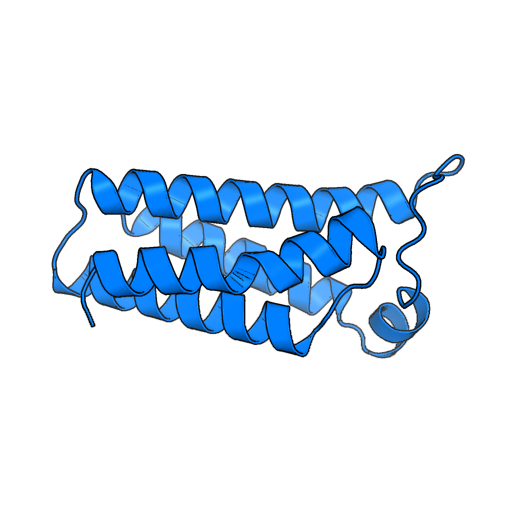3 9.223 -9.899 1.00 75.44 97 GLU A C 1
ATOM 831 O O . GLU A 1 97 ? 1.319 9.730 -8.826 1.00 75.44 97 GLU A O 1
ATOM 836 N N . THR A 1 98 ? 0.946 8.259 -10.485 1.00 77.25 98 THR A N 1
ATOM 837 C CA . THR A 1 98 ? -0.308 7.723 -9.938 1.00 77.25 98 THR A CA 1
ATOM 838 C C . THR A 1 98 ? -0.096 7.068 -8.567 1.00 77.25 98 THR A C 1
ATOM 840 O O . THR A 1 98 ? -0.889 7.282 -7.643 1.00 77.25 98 THR A O 1
ATOM 843 N N . LEU A 1 99 ? 0.991 6.310 -8.408 1.00 85.12 99 LEU A N 1
ATOM 844 C CA . LEU A 1 99 ? 1.377 5.650 -7.164 1.00 85.12 99 LEU A CA 1
ATOM 845 C C . LEU A 1 99 ? 1.743 6.662 -6.077 1.00 85.12 99 LEU A C 1
ATOM 847 O O . LEU A 1 99 ? 1.190 6.592 -4.976 1.00 85.12 99 LEU A O 1
ATOM 851 N N . GLU A 1 100 ? 2.627 7.620 -6.374 1.00 84.31 100 GLU A N 1
ATOM 852 C CA . GLU A 1 100 ? 3.049 8.637 -5.405 1.00 84.31 100 GLU A CA 1
ATOM 853 C C . GLU A 1 100 ? 1.842 9.449 -4.922 1.00 84.31 100 GLU A C 1
ATOM 855 O O . GLU A 1 100 ? 1.624 9.608 -3.715 1.00 84.31 100 GLU A O 1
ATOM 860 N N . TYR A 1 101 ? 1.008 9.914 -5.857 1.00 86.38 101 TYR A N 1
ATOM 861 C CA . TYR A 1 101 ? -0.202 10.656 -5.529 1.00 86.38 101 TYR A CA 1
ATOM 862 C C . TYR A 1 101 ? -1.174 9.812 -4.695 1.00 86.38 101 TYR A C 1
ATOM 864 O O . TYR A 1 101 ? -1.677 10.284 -3.670 1.00 86.38 101 TYR A O 1
ATOM 872 N N . GLY A 1 102 ? -1.415 8.560 -5.098 1.00 87.38 102 GLY A N 1
ATOM 873 C CA . GLY A 1 102 ? -2.309 7.630 -4.412 1.00 87.38 102 GLY A CA 1
ATOM 874 C C . GLY A 1 102 ? -1.891 7.375 -2.966 1.00 87.38 102 GLY A C 1
ATOM 875 O O . GLY A 1 102 ? -2.709 7.546 -2.056 1.00 87.38 102 GLY A O 1
ATOM 876 N N . ILE A 1 103 ? -0.612 7.054 -2.748 1.00 91.56 103 ILE A N 1
ATOM 877 C CA . ILE A 1 103 ? -0.020 6.883 -1.416 1.00 91.56 103 ILE A CA 1
ATOM 878 C C . ILE A 1 103 ? -0.169 8.171 -0.607 1.00 91.56 103 ILE A C 1
ATOM 880 O O . ILE A 1 103 ? -0.667 8.149 0.517 1.00 91.56 103 ILE A O 1
ATOM 884 N N . ARG A 1 104 ? 0.201 9.323 -1.175 1.00 90.19 104 ARG A N 1
ATOM 885 C CA . ARG A 1 104 ? 0.187 10.599 -0.452 1.00 90.19 104 ARG A CA 1
ATOM 886 C C . ARG A 1 104 ? -1.212 11.012 -0.002 1.00 90.19 104 ARG A C 1
ATOM 888 O O . ARG A 1 104 ? -1.359 11.546 1.100 1.00 90.19 104 ARG A O 1
ATOM 895 N N . GLN A 1 105 ? -2.229 10.808 -0.83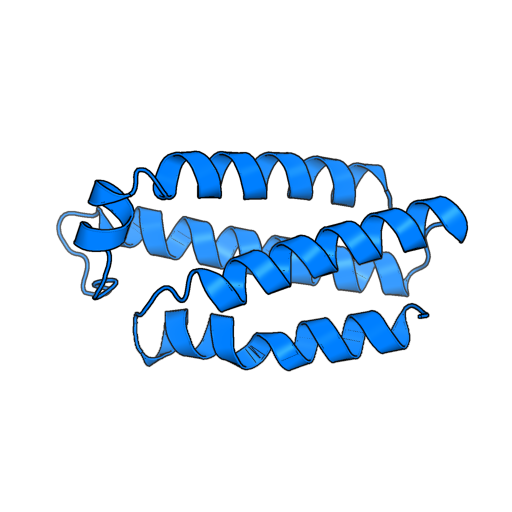8 1.00 91.62 105 GLN A N 1
ATOM 896 C CA . GLN A 1 105 ? -3.619 11.086 -0.466 1.00 91.62 105 GLN A CA 1
ATOM 897 C C . GLN A 1 105 ? -4.094 10.131 0.630 1.00 91.62 105 GLN A C 1
ATOM 899 O O . GLN A 1 105 ? -4.625 10.580 1.646 1.00 91.62 105 GLN A O 1
ATOM 904 N N . LEU A 1 106 ? -3.836 8.831 0.472 1.00 92.56 106 LEU A N 1
ATOM 905 C CA . LEU A 1 106 ? -4.262 7.826 1.443 1.00 92.56 106 LEU A CA 1
ATOM 906 C C . LEU A 1 106 ? -3.599 8.001 2.807 1.00 92.56 106 LEU A C 1
ATOM 908 O O . LEU A 1 106 ? -4.295 7.946 3.818 1.00 92.56 106 LEU A O 1
ATOM 912 N N . SER A 1 107 ? -2.300 8.294 2.851 1.00 93.50 107 SER A N 1
ATOM 913 C CA . SER A 1 107 ? -1.592 8.586 4.101 1.00 93.50 107 SER A CA 1
ATOM 914 C C . SER A 1 107 ? -2.231 9.750 4.856 1.00 93.50 107 SER A C 1
ATOM 916 O O . SER A 1 107 ? -2.445 9.658 6.063 1.00 93.50 107 SER A O 1
ATOM 918 N N . LYS A 1 108 ? -2.600 10.833 4.157 1.00 93.56 108 LYS A N 1
ATOM 919 C CA . LYS A 1 108 ? -3.294 11.972 4.782 1.00 93.56 108 LYS A CA 1
ATOM 920 C C . LYS A 1 108 ? -4.645 11.559 5.352 1.00 93.56 108 LYS A C 1
ATOM 922 O O . LYS A 1 108 ? -4.952 11.909 6.488 1.00 93.56 108 LYS A O 1
ATOM 927 N N . GLU A 1 109 ? -5.441 10.819 4.584 1.00 94.12 109 GLU A N 1
ATOM 928 C CA . GLU A 1 109 ? -6.754 10.361 5.038 1.00 94.12 109 GLU A CA 1
ATOM 929 C C . GLU A 1 109 ? -6.665 9.428 6.250 1.00 94.12 109 GLU A C 1
ATOM 931 O O . GLU A 1 109 ? -7.471 9.564 7.169 1.00 94.12 109 GLU A O 1
ATOM 936 N N . LEU A 1 110 ? -5.691 8.513 6.270 1.00 92.81 110 LEU A N 1
ATOM 937 C CA . LEU A 1 110 ? -5.453 7.596 7.387 1.00 92.81 110 LEU A CA 1
ATOM 938 C C . LEU A 1 110 ? -5.040 8.353 8.650 1.00 92.81 110 LEU A C 1
ATOM 940 O O . LEU A 1 110 ? -5.627 8.126 9.703 1.00 92.81 110 LEU A O 1
ATOM 944 N N . ILE A 1 111 ? -4.086 9.285 8.540 1.00 90.81 111 ILE A N 1
ATOM 945 C CA . ILE A 1 111 ? -3.609 10.098 9.670 1.00 90.81 111 ILE A CA 1
ATOM 946 C C . ILE A 1 111 ? -4.737 10.968 10.234 1.00 90.81 111 ILE A C 1
ATOM 948 O O . ILE A 1 111 ? -4.876 11.081 11.445 1.00 90.81 111 ILE A O 1
ATOM 952 N N . MET A 1 112 ? -5.566 11.565 9.374 1.00 91.69 112 MET A N 1
ATOM 953 C CA . MET A 1 112 ? -6.706 12.378 9.814 1.00 91.69 112 MET A CA 1
ATOM 954 C C . MET A 1 112 ? -7.844 11.556 10.431 1.00 91.69 112 MET A C 1
ATOM 956 O O . MET A 1 112 ? -8.716 12.130 11.083 1.00 91.69 112 MET A O 1
ATOM 960 N N . ALA A 1 113 ? -7.891 10.247 10.181 1.00 88.31 113 ALA A N 1
ATOM 961 C CA . ALA A 1 113 ? -8.943 9.379 10.690 1.00 88.31 113 ALA A CA 1
ATOM 962 C C . ALA A 1 113 ? -8.688 8.887 12.128 1.00 88.31 113 ALA A C 1
ATOM 964 O O . ALA A 1 113 ? -9.636 8.402 12.748 1.00 88.31 113 ALA A O 1
ATOM 965 N N . ILE A 1 114 ? -7.459 8.989 12.655 1.00 87.19 114 ILE A N 1
ATOM 966 C CA . ILE A 1 114 ? -7.046 8.388 13.943 1.00 87.19 114 ILE A CA 1
ATOM 967 C C . ILE A 1 114 ? -6.805 9.364 15.094 1.00 87.19 114 ILE A C 1
ATOM 969 O O . ILE A 1 114 ? -6.509 10.550 14.845 1.00 87.19 114 ILE A O 1
#